Protein AF-X1C8B7-F1 (afdb_monomer_lite)

Organism: NCBI:txid412755

Structure (mmCIF, N/CA/C/O backbone):
data_AF-X1C8B7-F1
#
_entry.id   AF-X1C8B7-F1
#
loop_
_atom_site.group_PDB
_atom_site.id
_atom_site.type_symbol
_atom_site.label_atom_id
_atom_site.label_alt_id
_atom_site.label_comp_id
_atom_site.label_asym_id
_atom_site.label_entity_id
_atom_site.label_seq_id
_atom_site.pdbx_PDB_ins_code
_atom_site.Cartn_x
_atom_site.Cartn_y
_atom_site.Cartn_z
_atom_site.occupancy
_atom_site.B_iso_or_equiv
_atom_site.auth_seq_id
_atom_site.auth_comp_id
_atom_site.auth_asym_id
_atom_site.auth_atom_id
_atom_site.pdbx_PDB_model_num
ATOM 1 N N . MET A 1 1 ? -16.519 0.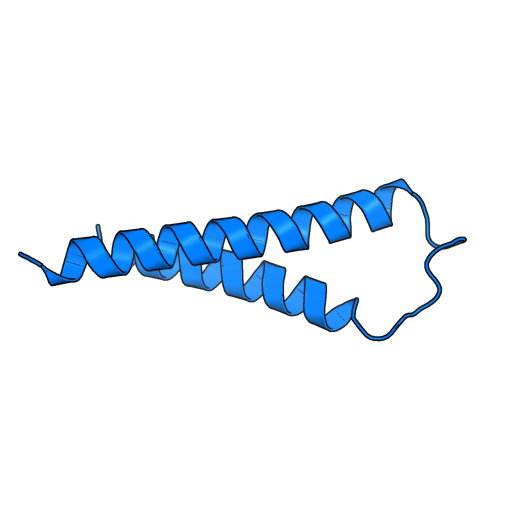145 22.078 1.00 50.72 1 MET A N 1
ATOM 2 C CA . MET A 1 1 ? -16.045 1.353 21.365 1.00 50.72 1 MET A CA 1
ATOM 3 C C . MET A 1 1 ? -14.587 1.301 20.877 1.00 50.72 1 MET A C 1
ATOM 5 O O . MET A 1 1 ? -14.308 1.980 19.908 1.00 50.72 1 MET A O 1
ATOM 9 N N . GLN A 1 2 ? -13.665 0.495 21.434 1.00 58.97 2 GLN A N 1
ATOM 10 C CA . GLN A 1 2 ? -12.238 0.508 21.020 1.00 58.97 2 GLN A CA 1
ATOM 11 C C . GLN A 1 2 ? -11.881 -0.190 19.688 1.00 58.97 2 GLN A C 1
ATOM 13 O O . GLN A 1 2 ? -10.858 0.129 19.092 1.00 58.97 2 GLN A O 1
ATOM 18 N N . LYS A 1 3 ? -12.684 -1.153 19.212 1.00 61.62 3 LYS A N 1
ATOM 19 C CA . LYS A 1 3 ? -12.302 -2.004 18.065 1.00 61.62 3 LYS A CA 1
ATOM 20 C C . LYS A 1 3 ? -12.255 -1.239 16.731 1.00 61.62 3 LYS A C 1
ATOM 22 O O . LYS A 1 3 ? -11.330 -1.436 15.956 1.00 61.62 3 LYS A O 1
ATOM 27 N N . HIS A 1 4 ? -13.193 -0.316 16.509 1.00 67.69 4 HIS A N 1
ATOM 28 C CA . HIS A 1 4 ? -13.300 0.463 15.264 1.00 67.69 4 HIS A CA 1
ATOM 29 C C . HIS A 1 4 ? -12.093 1.381 15.025 1.00 67.69 4 HIS A C 1
ATOM 31 O O . HIS A 1 4 ? -11.672 1.577 13.890 1.00 67.69 4 HIS A O 1
ATOM 37 N N . THR A 1 5 ? -11.483 1.911 16.090 1.00 78.38 5 THR A N 1
ATOM 38 C CA . THR A 1 5 ? -10.305 2.782 15.971 1.00 78.38 5 THR A CA 1
ATOM 39 C C . THR A 1 5 ? -9.101 2.025 15.419 1.00 78.38 5 THR A C 1
ATOM 41 O O . THR A 1 5 ? -8.406 2.527 14.542 1.00 78.38 5 THR A O 1
ATOM 44 N N . ILE A 1 6 ? -8.876 0.797 15.893 1.00 83.31 6 ILE A N 1
ATOM 45 C CA . ILE A 1 6 ? -7.750 -0.039 15.460 1.00 83.31 6 ILE A CA 1
ATOM 46 C C . ILE A 1 6 ? -7.928 -0.444 13.994 1.00 83.31 6 ILE A C 1
ATOM 48 O O . ILE A 1 6 ? -6.988 -0.329 13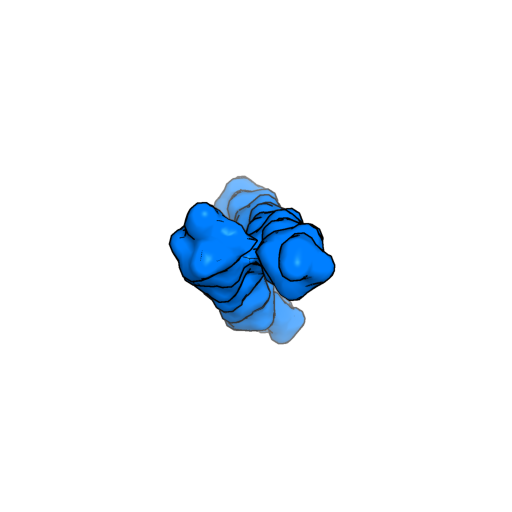.212 1.00 83.31 6 ILE A O 1
ATOM 52 N N . PHE A 1 7 ? -9.139 -0.846 13.597 1.00 83.50 7 PHE A N 1
ATOM 53 C CA . PHE A 1 7 ? -9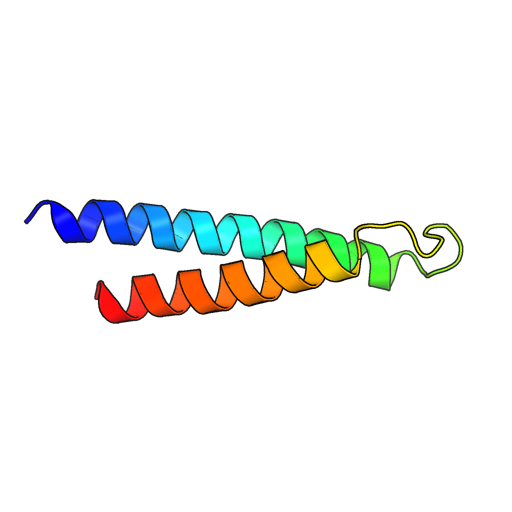.426 -1.205 12.207 1.00 83.50 7 PHE A CA 1
ATOM 54 C C . PHE A 1 7 ? -9.274 -0.024 11.247 1.00 83.50 7 PHE A C 1
ATOM 56 O O . PHE A 1 7 ? -8.677 -0.196 10.188 1.00 83.50 7 PHE A O 1
ATOM 63 N N . ASN A 1 8 ? -9.691 1.184 11.636 1.00 83.12 8 ASN A N 1
ATOM 64 C CA . ASN A 1 8 ? -9.450 2.382 10.829 1.00 83.12 8 ASN A CA 1
ATOM 65 C C . ASN A 1 8 ? -7.955 2.676 10.646 1.00 83.12 8 ASN A C 1
ATOM 67 O O . ASN A 1 8 ? -7.518 2.946 9.529 1.00 83.12 8 ASN A O 1
ATOM 71 N N . PHE A 1 9 ? -7.151 2.565 11.707 1.00 86.88 9 PHE A N 1
ATOM 72 C CA . PHE A 1 9 ? -5.697 2.732 11.603 1.00 86.88 9 PHE A CA 1
ATOM 73 C C . PHE A 1 9 ? -5.049 1.677 10.697 1.00 86.88 9 PHE A C 1
ATOM 75 O O . PHE A 1 9 ? -4.198 2.014 9.873 1.00 86.88 9 PHE A O 1
ATOM 82 N N . ILE A 1 10 ? -5.473 0.415 10.808 1.00 89.00 10 ILE A N 1
ATOM 83 C CA . ILE A 1 10 ? -4.983 -0.680 9.960 1.00 89.00 10 ILE A CA 1
ATOM 84 C C . ILE A 1 10 ? -5.390 -0.460 8.498 1.00 89.00 10 ILE A C 1
ATOM 86 O O . ILE A 1 10 ? -4.556 -0.606 7.607 1.00 89.00 10 ILE A O 1
ATOM 90 N N . GLY A 1 11 ? -6.639 -0.065 8.243 1.00 87.00 11 GLY A N 1
ATOM 91 C CA . GLY A 1 11 ? -7.150 0.216 6.901 1.00 87.00 11 GLY A CA 1
ATOM 92 C C . GLY A 1 11 ? -6.411 1.369 6.217 1.00 87.00 11 GLY A C 1
ATOM 93 O O . GLY A 1 11 ? -6.001 1.241 5.064 1.00 87.00 11 GLY A O 1
ATOM 94 N N . ILE A 1 12 ? -6.149 2.457 6.949 1.00 88.19 12 ILE A N 1
ATOM 95 C CA . ILE A 1 12 ? -5.325 3.575 6.462 1.00 88.19 12 ILE A CA 1
ATOM 96 C C . ILE A 1 12 ? -3.886 3.109 6.199 1.00 88.19 12 ILE A C 1
ATOM 98 O O . ILE A 1 12 ? -3.331 3.417 5.146 1.00 88.19 12 ILE A O 1
ATOM 102 N N . GLY A 1 13 ? -3.287 2.332 7.106 1.00 89.62 13 GLY A N 1
ATOM 103 C CA . GLY A 1 13 ? -1.937 1.791 6.923 1.00 89.62 13 GLY A CA 1
ATOM 104 C C . GLY A 1 13 ? -1.812 0.905 5.679 1.00 89.62 13 GLY A C 1
ATOM 105 O O . GLY A 1 13 ? -0.860 1.046 4.911 1.00 89.62 13 GLY A O 1
ATOM 106 N N . LEU A 1 14 ? -2.802 0.045 5.435 1.00 90.75 14 LEU A N 1
ATOM 107 C CA . LEU A 1 14 ? -2.890 -0.797 4.238 1.00 90.75 14 LEU A CA 1
ATOM 108 C C . LEU A 1 14 ? -3.041 0.031 2.960 1.00 90.75 14 LEU A C 1
ATOM 110 O O . LEU A 1 14 ? -2.356 -0.252 1.977 1.00 90.75 14 LEU A O 1
ATOM 114 N N . LEU A 1 15 ? -3.863 1.083 2.984 1.00 89.56 15 LEU A N 1
ATOM 115 C CA . LEU A 1 15 ? -3.998 2.005 1.856 1.00 89.56 15 LEU A CA 1
ATOM 116 C C . LEU A 1 15 ? -2.703 2.761 1.561 1.00 89.56 15 LEU A C 1
ATOM 118 O O . LEU A 1 15 ? -2.365 2.936 0.395 1.00 89.56 15 LEU A O 1
ATOM 122 N N . VAL A 1 16 ? -1.959 3.186 2.585 1.00 92.19 16 VAL A N 1
ATOM 123 C CA . VAL A 1 16 ? -0.667 3.865 2.407 1.00 92.19 16 VAL A CA 1
ATOM 124 C C . VAL A 1 16 ? 0.375 2.906 1.826 1.00 92.19 16 VAL A C 1
ATOM 126 O O . VAL A 1 16 ? 1.0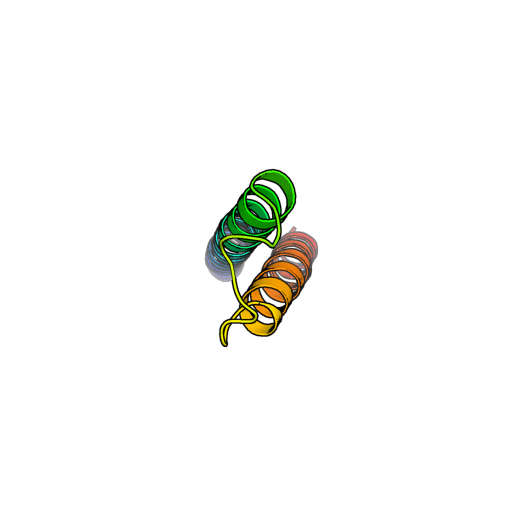49 3.254 0.857 1.00 92.19 16 VAL A O 1
ATOM 129 N N . LEU A 1 17 ? 0.476 1.680 2.351 1.00 90.06 17 LEU A N 1
ATOM 130 C CA . LEU A 1 17 ? 1.366 0.644 1.808 1.00 90.06 17 LEU A CA 1
ATOM 131 C C . LEU A 1 17 ? 1.006 0.281 0.356 1.00 90.06 17 LEU A C 1
ATOM 133 O O . LEU A 1 17 ? 1.894 0.160 -0.496 1.00 90.06 17 LEU A O 1
ATOM 137 N N . GLY A 1 18 ? -0.291 0.174 0.056 1.00 91.56 18 GLY A N 1
ATOM 138 C CA . GLY A 1 18 ? -0.803 0.038 -1.306 1.00 91.56 18 GLY A CA 1
ATOM 139 C C . GLY A 1 18 ? -0.401 1.234 -2.173 1.00 91.56 18 GLY A C 1
ATOM 140 O O . GLY A 1 18 ? 0.230 1.070 -3.208 1.00 91.56 18 GLY A O 1
ATOM 141 N N . GLY A 1 19 ? -0.651 2.462 -1.726 1.00 89.94 19 GLY A N 1
ATOM 142 C CA . GLY A 1 19 ? -0.298 3.682 -2.456 1.00 89.94 19 GLY A CA 1
ATOM 143 C C . GLY A 1 19 ? 1.194 3.789 -2.787 1.00 89.94 19 GLY A C 1
ATOM 144 O O . GLY A 1 19 ? 1.544 4.104 -3.922 1.00 89.94 19 GLY A O 1
ATOM 145 N N . ILE A 1 20 ? 2.082 3.461 -1.845 1.00 90.31 20 ILE A N 1
ATOM 146 C CA . ILE A 1 20 ? 3.542 3.495 -2.050 1.00 90.31 20 ILE A CA 1
ATOM 147 C C . ILE A 1 20 ? 3.987 2.444 -3.080 1.00 90.31 20 ILE A C 1
ATOM 149 O O . ILE A 1 20 ? 4.822 2.727 -3.948 1.00 90.31 20 ILE A O 1
ATOM 153 N N . SER A 1 21 ? 3.422 1.237 -3.015 1.00 88.69 21 SER A N 1
ATOM 154 C CA . SER A 1 21 ? 3.721 0.175 -3.983 1.00 88.69 21 SER A CA 1
ATOM 155 C C . SER A 1 21 ? 3.173 0.504 -5.378 1.00 88.69 21 SER A C 1
ATOM 157 O O . SER A 1 21 ? 3.894 0.345 -6.364 1.00 88.69 21 SER A O 1
ATOM 159 N N . GLY A 1 22 ? 1.973 1.082 -5.469 1.00 87.94 22 GLY A N 1
ATOM 160 C CA . GLY A 1 22 ? 1.393 1.604 -6.710 1.00 87.94 22 GLY A CA 1
ATOM 161 C C . GLY A 1 22 ? 2.182 2.771 -7.309 1.00 87.94 22 GLY A C 1
ATOM 162 O O . GLY A 1 22 ? 2.435 2.789 -8.512 1.00 87.94 22 GLY A O 1
ATOM 163 N N . PHE A 1 23 ? 2.654 3.706 -6.482 1.00 87.38 23 PHE A N 1
ATOM 164 C CA . PHE A 1 23 ? 3.522 4.803 -6.919 1.00 87.38 23 PHE A CA 1
ATOM 165 C C . PHE A 1 23 ? 4.850 4.280 -7.478 1.00 87.38 23 PHE A C 1
ATOM 167 O O . PHE A 1 23 ? 5.304 4.728 -8.529 1.00 87.38 23 PHE A O 1
ATOM 174 N N . SER A 1 24 ? 5.442 3.272 -6.831 1.00 86.44 24 SER A N 1
ATOM 175 C CA . SER A 1 24 ? 6.654 2.612 -7.334 1.00 86.44 24 SER A CA 1
ATOM 176 C C . SER A 1 24 ? 6.421 1.919 -8.682 1.00 86.44 24 SER A C 1
ATOM 178 O O . SER A 1 24 ? 7.265 2.010 -9.575 1.00 86.44 24 SER A O 1
ATOM 180 N N . LEU A 1 25 ? 5.268 1.263 -8.862 1.00 85.81 25 LEU A N 1
ATOM 181 C CA . LEU A 1 25 ? 4.866 0.687 -10.151 1.00 85.81 25 LEU A CA 1
ATOM 182 C C . LEU A 1 25 ? 4.658 1.763 -11.220 1.00 85.81 25 LEU A C 1
ATOM 184 O O . LEU A 1 25 ? 5.087 1.578 -12.358 1.00 85.81 25 LEU A O 1
ATOM 188 N N . PHE A 1 26 ? 4.057 2.894 -10.853 1.00 86.56 26 PHE A N 1
ATOM 189 C CA . PHE A 1 26 ? 3.816 4.019 -11.750 1.00 86.56 26 PHE A CA 1
ATOM 190 C C . PHE A 1 26 ? 5.122 4.664 -12.222 1.00 86.56 26 PHE A C 1
ATOM 192 O O . PHE A 1 26 ? 5.338 4.789 -13.425 1.00 86.56 26 PHE A O 1
ATOM 199 N N . ILE A 1 27 ? 6.039 4.983 -11.302 1.00 85.31 27 ILE A N 1
ATOM 200 C CA . ILE A 1 27 ? 7.384 5.485 -11.631 1.00 85.31 27 ILE A CA 1
ATOM 201 C C . ILE A 1 27 ? 8.083 4.518 -12.588 1.00 85.31 27 ILE A C 1
ATOM 203 O O . ILE A 1 27 ? 8.659 4.940 -13.585 1.00 85.31 27 ILE A O 1
ATOM 207 N N . ARG A 1 28 ? 8.001 3.211 -12.327 1.00 77.62 28 ARG A N 1
ATOM 208 C CA . ARG A 1 28 ? 8.641 2.191 -13.164 1.00 77.62 28 ARG A CA 1
ATOM 209 C C . ARG A 1 28 ? 8.004 2.078 -14.554 1.00 77.62 28 ARG A C 1
ATOM 211 O O . ARG A 1 28 ? 8.723 1.861 -15.526 1.00 77.62 28 ARG A O 1
ATOM 218 N N . ALA A 1 29 ? 6.687 2.252 -14.661 1.00 81.81 29 ALA A N 1
ATOM 219 C CA . ALA A 1 29 ? 5.984 2.307 -15.941 1.00 81.81 29 ALA A CA 1
ATOM 220 C C . ALA A 1 29 ? 6.354 3.563 -16.749 1.00 81.81 29 ALA A C 1
ATOM 222 O O . ALA A 1 29 ? 6.539 3.470 -17.960 1.00 81.81 29 ALA A O 1
ATOM 223 N N . VAL A 1 30 ? 6.513 4.711 -16.081 1.00 83.50 30 VAL A N 1
ATOM 224 C CA . VAL A 1 30 ? 6.866 5.998 -16.705 1.00 83.50 30 VAL A CA 1
ATOM 225 C C . VAL A 1 30 ? 8.346 6.068 -17.105 1.00 83.50 30 VAL A C 1
ATOM 227 O O . VAL A 1 30 ? 8.667 6.581 -18.171 1.00 83.50 30 VAL A O 1
ATOM 230 N N . VAL A 1 31 ? 9.255 5.542 -16.278 1.00 80.69 31 VAL A N 1
ATOM 231 C CA . VAL A 1 31 ? 10.717 5.592 -16.502 1.00 80.69 31 VAL A CA 1
ATOM 232 C C . VAL A 1 31 ? 11.196 4.540 -17.520 1.00 80.69 31 VAL A C 1
ATOM 234 O O . VAL A 1 31 ? 12.311 4.636 -18.028 1.00 80.69 31 VAL A O 1
ATOM 237 N N . GLY A 1 32 ? 10.343 3.582 -17.890 1.00 64.62 32 GLY A N 1
ATOM 238 C CA . GLY A 1 32 ? 10.593 2.650 -18.990 1.00 64.62 32 GLY A CA 1
ATOM 239 C C . GLY A 1 32 ? 11.452 1.434 -18.617 1.00 64.62 32 GLY A C 1
ATOM 240 O O . GLY A 1 32 ? 12.319 1.469 -17.741 1.00 64.62 32 GLY A O 1
ATOM 241 N N . LYS A 1 33 ? 11.192 0.316 -19.312 1.00 56.91 33 LYS A N 1
ATOM 242 C CA . LYS A 1 33 ? 11.753 -1.029 -19.052 1.00 56.91 33 LYS A CA 1
ATOM 243 C C . LYS A 1 33 ? 13.278 -1.131 -19.212 1.00 56.91 33 LYS A C 1
ATOM 245 O O . LYS A 1 33 ? 13.850 -2.128 -18.788 1.00 56.91 33 LYS A O 1
ATOM 250 N N . GLU A 1 34 ? 13.939 -0.124 -19.779 1.00 58.81 34 GLU A N 1
ATOM 251 C CA . GLU A 1 34 ? 15.355 -0.190 -20.168 1.00 58.81 34 GLU A CA 1
ATOM 252 C C . GLU A 1 34 ? 16.327 -0.192 -18.978 1.00 58.81 34 GLU A C 1
ATOM 254 O O . GLU A 1 34 ? 17.401 -0.779 -19.065 1.00 58.81 34 GLU A O 1
ATOM 259 N N . LYS A 1 35 ? 15.952 0.411 -17.839 1.00 57.03 35 LYS A N 1
ATOM 260 C CA . LYS A 1 35 ? 16.793 0.424 -16.620 1.00 57.03 35 LYS A CA 1
ATOM 261 C C . LYS A 1 35 ? 16.360 -0.568 -15.552 1.00 57.03 35 LYS A C 1
ATOM 263 O O . LYS A 1 35 ? 17.141 -0.934 -14.680 1.00 57.03 35 LYS A O 1
ATOM 268 N N . PHE A 1 36 ? 15.113 -1.008 -15.619 1.00 58.25 36 PHE A N 1
ATOM 269 C CA . PHE A 1 36 ? 14.535 -1.927 -14.664 1.00 58.25 36 PHE A CA 1
ATOM 270 C C . PHE A 1 36 ? 14.358 -3.294 -15.323 1.00 58.25 36 PHE A C 1
ATOM 272 O O . PHE A 1 36 ? 13.227 -3.729 -15.557 1.00 58.25 36 PHE A O 1
ATOM 279 N N . SER A 1 37 ? 15.493 -3.967 -15.560 1.00 52.28 37 SER A N 1
ATOM 280 C CA . SER A 1 37 ? 15.572 -5.425 -15.750 1.00 52.28 37 SER A CA 1
ATOM 281 C C . SER A 1 37 ? 14.591 -6.120 -14.804 1.00 52.28 37 SER A C 1
ATOM 283 O O . SER A 1 37 ? 14.300 -5.573 -13.736 1.00 52.28 37 SER A O 1
ATOM 285 N N . GLU A 1 38 ? 14.047 -7.262 -15.223 1.00 59.28 38 GLU A N 1
ATOM 286 C CA . GLU A 1 38 ? 13.016 -8.114 -14.606 1.00 59.28 38 GLU A CA 1
ATOM 287 C C . GLU A 1 38 ? 13.401 -8.612 -13.197 1.00 59.28 38 GLU A C 1
ATOM 289 O O . GLU A 1 38 ? 13.431 -9.794 -12.879 1.00 59.28 38 GLU A O 1
ATOM 294 N N . GLY A 1 39 ? 13.730 -7.668 -12.325 1.00 57.84 39 GLY A N 1
ATOM 295 C CA . GLY A 1 39 ? 14.203 -7.849 -10.983 1.00 57.84 39 GLY A CA 1
ATOM 296 C C . GLY A 1 39 ? 13.064 -8.375 -10.145 1.00 57.84 39 GLY A C 1
ATOM 297 O O . GLY A 1 39 ? 11.985 -7.770 -10.067 1.00 57.84 39 GLY A O 1
ATOM 298 N N . TRP A 1 40 ? 13.358 -9.518 -9.545 1.00 53.75 40 TRP A N 1
ATOM 299 C CA . TRP A 1 40 ? 12.736 -10.090 -8.366 1.00 53.75 40 TRP A CA 1
ATOM 300 C C . TRP A 1 40 ? 12.092 -8.984 -7.510 1.00 53.75 40 TRP A C 1
ATOM 302 O O . TRP A 1 40 ? 12.783 -8.183 -6.887 1.00 53.75 40 TRP A O 1
ATOM 312 N N . GLY A 1 41 ? 10.762 -8.856 -7.580 1.00 72.62 41 GLY A N 1
ATOM 313 C CA . GLY A 1 41 ? 10.024 -7.816 -6.854 1.00 72.62 41 GLY A CA 1
ATOM 314 C C . GLY A 1 41 ? 8.913 -7.103 -7.626 1.00 72.62 41 GLY A C 1
ATOM 315 O O . GLY A 1 41 ? 8.055 -6.507 -6.983 1.00 72.62 41 GLY A O 1
ATOM 316 N N . ILE A 1 42 ? 8.842 -7.184 -8.967 1.00 79.62 42 ILE A N 1
ATOM 317 C CA . ILE A 1 42 ? 7.712 -6.581 -9.715 1.00 79.62 42 ILE A CA 1
ATOM 318 C C . ILE A 1 42 ? 6.373 -7.230 -9.326 1.00 79.62 42 ILE A C 1
ATOM 320 O O . ILE A 1 42 ? 5.412 -6.529 -9.025 1.00 79.62 42 ILE A O 1
ATOM 324 N N . GLY A 1 43 ? 6.332 -8.566 -9.263 1.00 82.50 43 GLY A N 1
ATOM 325 C CA . GLY A 1 43 ? 5.144 -9.313 -8.847 1.00 82.50 43 GLY A CA 1
ATOM 326 C C . GLY A 1 43 ? 4.779 -9.031 -7.392 1.00 82.50 43 GLY A C 1
ATOM 327 O O . GLY A 1 43 ? 3.607 -8.880 -7.069 1.00 82.50 43 GLY A O 1
ATOM 328 N N . THR A 1 44 ? 5.783 -8.860 -6.530 1.00 84.44 44 THR A N 1
ATOM 329 C CA . THR A 1 44 ? 5.599 -8.501 -5.120 1.00 84.44 44 THR A CA 1
ATOM 330 C C . THR A 1 44 ? 5.020 -7.097 -4.958 1.00 84.44 44 THR A C 1
ATOM 332 O O . THR A 1 44 ? 4.110 -6.918 -4.159 1.00 84.44 44 THR A O 1
ATOM 335 N N . LEU A 1 45 ? 5.481 -6.113 -5.741 1.00 84.56 45 LEU A N 1
ATOM 336 C CA . LEU A 1 45 ? 4.928 -4.753 -5.749 1.00 84.56 45 LEU A CA 1
ATOM 337 C C . LEU A 1 45 ? 3.473 -4.732 -6.226 1.00 84.56 45 LEU A C 1
ATOM 339 O O . LEU A 1 45 ? 2.646 -4.070 -5.607 1.00 84.56 45 LEU A O 1
ATOM 343 N N . TRP A 1 46 ? 3.145 -5.490 -7.275 1.00 87.69 46 TRP A N 1
ATOM 344 C CA . TRP A 1 46 ? 1.759 -5.663 -7.726 1.00 87.69 46 TRP A CA 1
ATOM 345 C C . TRP A 1 46 ? 0.892 -6.358 -6.675 1.00 87.69 46 TRP A C 1
ATOM 347 O O . TRP A 1 46 ? -0.231 -5.922 -6.429 1.00 87.69 46 TRP A O 1
ATOM 357 N N . GLY A 1 47 ? 1.419 -7.391 -6.016 1.00 89.12 47 GLY A N 1
ATOM 358 C CA . GLY A 1 47 ? 0.745 -8.069 -4.912 1.00 89.12 47 GLY A CA 1
ATOM 359 C C . GLY A 1 47 ? 0.461 -7.126 -3.744 1.00 89.12 47 GLY A C 1
ATOM 360 O O . GLY A 1 47 ? -0.681 -7.026 -3.312 1.00 89.12 47 GLY A O 1
ATOM 361 N N . LEU A 1 48 ? 1.467 -6.380 -3.276 1.00 88.19 48 LEU A N 1
ATOM 362 C CA . LEU A 1 48 ? 1.321 -5.376 -2.214 1.00 88.19 48 LEU A CA 1
ATOM 363 C C . LEU A 1 48 ? 0.341 -4.265 -2.592 1.00 88.19 48 LEU A C 1
ATOM 365 O O . LEU A 1 48 ? -0.448 -3.852 -1.746 1.00 88.19 48 LEU A O 1
ATOM 369 N N . PHE A 1 49 ? 0.351 -3.825 -3.850 1.00 89.81 49 PHE A N 1
ATOM 370 C CA . PHE A 1 49 ? -0.574 -2.813 -4.344 1.00 89.81 49 PHE A CA 1
ATOM 371 C C . PHE A 1 49 ? -2.022 -3.305 -4.286 1.00 89.81 49 PHE A C 1
ATOM 373 O O . PHE A 1 49 ? -2.863 -2.672 -3.650 1.00 89.81 49 PHE A O 1
ATOM 380 N N . ILE A 1 50 ? -2.305 -4.461 -4.894 1.00 90.94 50 ILE A N 1
ATOM 381 C CA . ILE A 1 50 ? -3.654 -5.037 -4.943 1.00 90.94 50 ILE A CA 1
ATOM 382 C C . ILE A 1 50 ? -4.133 -5.394 -3.533 1.00 90.94 50 ILE A C 1
ATOM 384 O O . ILE A 1 50 ? -5.241 -5.027 -3.154 1.00 90.94 50 ILE A O 1
ATOM 388 N N . ILE A 1 51 ? -3.304 -6.076 -2.738 1.00 91.06 51 ILE A N 1
ATOM 389 C CA . ILE A 1 51 ? -3.670 -6.502 -1.382 1.00 91.06 51 ILE A CA 1
ATOM 390 C C . ILE A 1 51 ? -3.867 -5.287 -0.477 1.00 91.06 51 ILE A C 1
ATOM 392 O O . ILE A 1 51 ? -4.873 -5.223 0.219 1.00 91.06 51 ILE A O 1
ATOM 396 N N . GLY A 1 52 ? -2.956 -4.311 -0.494 1.00 90.19 52 GLY A N 1
ATOM 397 C CA . GLY A 1 52 ? -3.071 -3.101 0.322 1.00 90.19 52 GLY A CA 1
ATOM 398 C C . GLY A 1 52 ? -4.304 -2.272 -0.034 1.00 90.19 52 GLY A C 1
ATOM 399 O O . GLY A 1 52 ? -5.016 -1.810 0.857 1.00 90.19 52 GLY A O 1
ATOM 400 N N . LEU A 1 53 ? -4.612 -2.148 -1.328 1.00 90.38 53 LEU A N 1
ATOM 401 C CA . LEU A 1 53 ? -5.776 -1.406 -1.805 1.00 90.38 53 LEU A CA 1
ATOM 402 C C . LEU A 1 53 ? -7.084 -2.135 -1.478 1.00 90.38 53 LEU A C 1
ATOM 404 O O . LEU A 1 53 ? -7.973 -1.546 -0.870 1.00 90.38 53 LEU A O 1
ATOM 408 N N . VAL A 1 54 ? -7.194 -3.420 -1.818 1.00 92.19 54 VAL A N 1
ATOM 409 C CA . VAL A 1 54 ? -8.410 -4.208 -1.570 1.00 92.19 54 VAL A CA 1
ATOM 410 C C . VAL A 1 54 ? -8.635 -4.395 -0.071 1.00 92.19 54 VAL A C 1
ATOM 412 O O . VAL A 1 54 ? -9.701 -4.049 0.423 1.00 92.19 54 VAL A O 1
ATOM 415 N N . ALA A 1 55 ? -7.637 -4.869 0.680 1.00 88.75 55 ALA A N 1
ATOM 416 C CA . ALA A 1 55 ? -7.789 -5.101 2.115 1.00 88.75 55 ALA A CA 1
ATOM 417 C C . ALA A 1 55 ? -7.997 -3.793 2.891 1.00 88.75 55 ALA A C 1
ATOM 419 O O . ALA A 1 55 ? -8.824 -3.756 3.799 1.00 88.75 55 ALA A O 1
ATOM 420 N N . GLY A 1 56 ? -7.300 -2.713 2.518 1.00 87.75 56 GLY A N 1
ATOM 421 C CA . GLY A 1 56 ? -7.482 -1.397 3.129 1.00 87.75 56 GLY A CA 1
ATOM 422 C C . GLY A 1 56 ? -8.899 -0.860 2.930 1.00 87.75 56 GLY A C 1
ATOM 423 O O . GLY A 1 56 ? -9.546 -0.472 3.902 1.00 87.75 56 GLY A O 1
ATOM 424 N N . ILE A 1 57 ? -9.419 -0.913 1.698 1.00 88.44 57 ILE A N 1
ATOM 425 C CA . ILE A 1 57 ? -10.794 -0.488 1.393 1.00 88.44 57 ILE A CA 1
ATOM 426 C C . ILE A 1 57 ? -11.812 -1.387 2.095 1.00 88.44 57 ILE A C 1
ATOM 428 O O . ILE A 1 57 ? -12.734 -0.871 2.717 1.00 88.44 57 ILE A O 1
ATOM 432 N N . THR A 1 58 ? -11.654 -2.712 2.040 1.00 89.88 58 THR A N 1
ATOM 433 C CA . THR A 1 58 ? -12.585 -3.652 2.681 1.00 89.88 58 THR A CA 1
ATOM 434 C C . THR A 1 58 ? -12.644 -3.446 4.193 1.00 89.88 58 THR A C 1
ATOM 436 O O . THR A 1 58 ? -13.735 -3.412 4.755 1.00 89.88 58 THR A O 1
ATOM 439 N N . ILE A 1 59 ? -11.502 -3.258 4.857 1.00 88.06 59 ILE A N 1
ATOM 440 C CA . ILE A 1 59 ? -11.464 -3.009 6.304 1.00 88.06 59 ILE A CA 1
ATOM 441 C C . ILE A 1 59 ? -12.137 -1.680 6.643 1.00 88.06 59 ILE A C 1
ATOM 443 O O . ILE A 1 59 ? -12.934 -1.640 7.576 1.00 88.06 59 ILE A O 1
ATOM 447 N N . LEU A 1 60 ? -11.875 -0.613 5.883 1.00 84.38 60 LEU A N 1
ATOM 448 C CA . LEU A 1 60 ? -12.534 0.678 6.107 1.00 84.38 60 LEU A CA 1
ATOM 449 C C . LE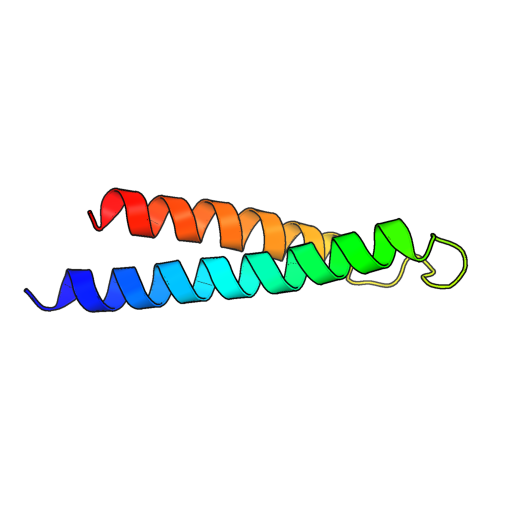U A 1 60 ? -14.041 0.615 5.837 1.00 84.38 60 LEU A C 1
ATOM 451 O O . LEU A 1 60 ? -14.807 1.199 6.593 1.00 84.38 60 LEU A O 1
ATOM 455 N N . ALA A 1 61 ? -14.468 -0.126 4.813 1.00 83.62 61 ALA A N 1
ATOM 456 C CA . ALA A 1 61 ? -15.876 -0.287 4.458 1.00 83.62 61 ALA A CA 1
ATOM 457 C C . ALA A 1 61 ? -16.664 -1.100 5.497 1.00 83.62 61 ALA A C 1
ATOM 459 O O . ALA A 1 61 ? -17.827 -0.805 5.740 1.00 83.62 61 ALA A O 1
ATOM 460 N N . ILE A 1 62 ? -16.042 -2.111 6.113 1.00 83.75 62 ILE A N 1
ATOM 461 C CA . ILE A 1 62 ? -16.655 -2.914 7.187 1.00 83.75 62 ILE A CA 1
ATOM 462 C C . ILE A 1 62 ? -16.590 -2.183 8.537 1.00 83.75 62 ILE A C 1
ATOM 464 O O . ILE A 1 62 ? -17.389 -2.452 9.431 1.00 83.75 62 ILE A O 1
ATOM 468 N N . SER A 1 63 ? -15.609 -1.296 8.716 1.00 71.12 63 SER A N 1
ATOM 469 C CA . SER A 1 63 ? -15.404 -0.558 9.964 1.00 71.12 63 SER A CA 1
ATOM 470 C C . SER A 1 63 ? -16.237 0.730 10.068 1.00 71.12 63 SER A C 1
ATOM 472 O O . SER A 1 63 ? -16.213 1.351 11.139 1.00 71.12 63 SER A O 1
ATOM 474 N N . TRP A 1 64 ? -16.931 1.109 8.988 1.00 62.66 64 TRP A N 1
ATOM 475 C CA . TRP A 1 64 ? -17.927 2.185 8.910 1.00 62.66 64 TRP A CA 1
ATOM 476 C C . TRP A 1 64 ? -19.261 1.738 9.517 1.00 62.66 64 TRP A C 1
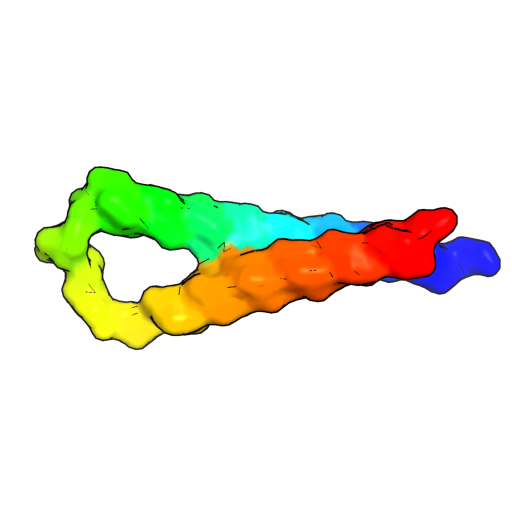ATOM 478 O O . TRP A 1 64 ? -19.839 2.534 10.289 1.00 62.66 64 TRP A O 1
#

Radius of gyration: 14.61 Å; chains: 1; bounding box: 35×16×42 Å

Foldseek 3Di:
DPPLVVLLVLLVVLLVQLVVLVVVVVCDVVVDCPVPDPDDCNVVSVVSNVCSNVVSVVSNVVSD

Secondary structure (DSSP, 8-state):
--HHHHHHHHHHHHHHHHHHHHHHHHHHHHH-TTTS-S-TTHHHHHHHHHHHHHHHHHHHHHH-

pLDDT: mean 80.23, std 12.32, range [50.72, 92.19]

Sequence (64 aa):
MQKHTIFNFIGIGLLVLGGISGFSLFIRAVVGKEKFSEGWGIGTLWGLFIIGLVAGITILAISW